Protein AF-0000000081272530 (afdb_homodimer)

Structure (mmCIF, N/CA/C/O backbone):
data_AF-0000000081272530-model_v1
#
loop_
_entity.id
_entity.type
_entity.pdbx_description
1 polymer 'Ogr/Delta-like zinc finger family protein'
#
loop_
_atom_site.group_PDB
_atom_site.id
_atom_site.type_symbol
_atom_site.label_atom_id
_atom_site.label_alt_id
_atom_site.label_comp_id
_atom_site.label_asym_id
_atom_site.label_entity_id
_atom_site.label_seq_id
_atom_site.pdbx_PDB_ins_code
_atom_site.Cartn_x
_atom_site.Cartn_y
_atom_site.Cartn_z
_atom_site.occupancy
_atom_site.B_iso_or_equiv
_atom_site.auth_seq_id
_atom_site.auth_comp_id
_atom_site.auth_asym_id
_atom_site.auth_atom_id
_atom_site.pdbx_PDB_model_num
ATOM 1 N N . MET A 1 1 ? -11.227 -1.385 0.92 1 77.25 1 MET A N 1
ATOM 2 C CA . MET A 1 1 ? -10.211 -1.448 -0.124 1 77.25 1 MET A CA 1
ATOM 3 C C . MET A 1 1 ? -9.953 -2.891 -0.542 1 77.25 1 MET A C 1
ATOM 5 O O . MET A 1 1 ? -9.938 -3.793 0.299 1 77.25 1 MET A O 1
ATOM 9 N N . ARG A 1 2 ? -9.922 -3.09 -1.96 1 85.25 2 ARG A N 1
ATOM 10 C CA . ARG A 1 2 ? -9.656 -4.43 -2.471 1 85.25 2 ARG A CA 1
ATOM 11 C C . ARG A 1 2 ? -8.305 -4.5 -3.158 1 85.25 2 ARG A C 1
ATOM 13 O O . ARG A 1 2 ? -7.945 -3.607 -3.932 1 85.25 2 ARG A O 1
ATOM 20 N N . ILE A 1 3 ? -7.551 -5.508 -2.748 1 94.94 3 ILE A N 1
ATOM 21 C CA . ILE A 1 3 ? -6.297 -5.828 -3.422 1 94.94 3 ILE A CA 1
ATOM 22 C C . ILE A 1 3 ? -6.465 -7.102 -4.246 1 94.94 3 ILE A C 1
ATOM 24 O O . ILE A 1 3 ? -7.105 -8.055 -3.801 1 94.94 3 ILE A O 1
ATOM 28 N N . ASN A 1 4 ? -5.91 -7.07 -5.41 1 97.69 4 ASN A N 1
ATOM 29 C CA . ASN A 1 4 ? -6.012 -8.242 -6.273 1 97.69 4 ASN A CA 1
ATOM 30 C C . ASN A 1 4 ? -4.695 -9.016 -6.32 1 97.69 4 ASN A C 1
ATOM 32 O O . ASN A 1 4 ? -3.617 -8.422 -6.219 1 97.69 4 ASN A O 1
ATOM 36 N N . CYS A 1 5 ? -4.836 -10.305 -6.461 1 98.69 5 CYS A N 1
ATOM 37 C CA . CYS A 1 5 ? -3.668 -11.133 -6.738 1 98.69 5 CYS A CA 1
ATOM 38 C C . CYS A 1 5 ? -2.992 -10.719 -8.039 1 98.69 5 CYS A C 1
ATOM 40 O O . CYS A 1 5 ? -3.643 -10.633 -9.078 1 98.69 5 CYS A O 1
ATOM 42 N N . PRO A 1 6 ? -1.696 -10.562 -8.008 1 98.56 6 PRO A N 1
ATOM 43 C CA . PRO A 1 6 ? -1.036 -10.109 -9.234 1 98.56 6 PRO A CA 1
ATOM 44 C C . PRO A 1 6 ? -0.966 -11.203 -10.297 1 98.56 6 PRO A C 1
ATOM 46 O O . PRO A 1 6 ? -0.761 -10.906 -11.477 1 98.56 6 PRO A O 1
ATOM 49 N N . HIS A 1 7 ? -1.153 -12.344 -9.883 1 98.81 7 HIS A N 1
ATOM 50 C CA . HIS A 1 7 ? -0.953 -13.445 -10.82 1 98.81 7 HIS A CA 1
ATOM 51 C C . HIS A 1 7 ? -2.246 -13.789 -11.555 1 98.81 7 HIS A C 1
ATOM 53 O O . HIS A 1 7 ? -2.232 -14.031 -12.758 1 98.81 7 HIS A O 1
ATOM 59 N N . CYS A 1 8 ? -3.383 -13.805 -10.859 1 98.69 8 CYS A N 1
ATOM 60 C CA . CYS A 1 8 ? -4.586 -14.32 -11.5 1 98.69 8 CYS A CA 1
ATOM 61 C C . CYS A 1 8 ? -5.691 -13.273 -11.508 1 98.69 8 CYS A C 1
ATOM 63 O O . CYS A 1 8 ? -6.734 -13.469 -12.133 1 98.69 8 CYS A O 1
ATOM 65 N N . GLY A 1 9 ? -5.543 -12.242 -10.758 1 97.81 9 GLY A N 1
ATOM 66 C CA . GLY A 1 9 ? -6.48 -11.133 -10.797 1 97.81 9 GLY A CA 1
ATOM 67 C C . GLY A 1 9 ? -7.613 -11.273 -9.797 1 97.81 9 GLY A C 1
ATOM 68 O O . GLY A 1 9 ? -8.383 -10.328 -9.586 1 97.81 9 GLY A O 1
ATOM 69 N N . SER A 1 10 ? -7.793 -12.367 -9.117 1 98.31 10 SER A N 1
ATOM 70 C CA . SER A 1 10 ? -8.836 -12.539 -8.109 1 98.31 10 SER A CA 1
ATOM 71 C C . SER A 1 10 ? -8.562 -11.688 -6.879 1 98.31 10 SER A C 1
ATOM 73 O O . SER A 1 10 ? -7.449 -11.195 -6.691 1 98.31 10 SER A O 1
ATOM 75 N N . VAL A 1 11 ? -9.531 -11.547 -6.066 1 97.56 11 VAL A N 1
ATOM 76 C CA . VAL A 1 11 ? -9.398 -10.758 -4.848 1 97.56 11 VAL A CA 1
ATOM 77 C C . VAL A 1 11 ? -8.383 -11.406 -3.914 1 97.56 11 VAL A C 1
ATOM 79 O O . VAL A 1 11 ? -8.383 -12.633 -3.746 1 97.56 11 VAL A O 1
ATOM 82 N N . ALA A 1 12 ? -7.484 -10.586 -3.436 1 98.38 12 ALA A N 1
ATOM 83 C CA . ALA A 1 12 ? -6.59 -11.016 -2.365 1 98.38 12 ALA A CA 1
ATOM 84 C C . ALA A 1 12 ? -6.996 -10.398 -1.029 1 98.38 12 ALA A C 1
ATOM 86 O O . ALA A 1 12 ? -7.07 -9.18 -0.898 1 98.38 12 ALA A O 1
ATOM 87 N N . SER A 1 13 ? -7.191 -11.258 -0.089 1 97.31 13 SER A N 1
ATOM 88 C CA . SER A 1 13 ? -7.57 -10.781 1.235 1 97.31 13 SER A CA 1
ATOM 89 C C . SER A 1 13 ? -6.352 -10.32 2.029 1 97.31 13 SER A C 1
ATOM 91 O O . SER A 1 13 ? -5.32 -10.992 2.031 1 97.31 13 SER A O 1
ATOM 93 N N . ILE A 1 14 ? -6.531 -9.211 2.654 1 97.06 14 ILE A N 1
ATOM 94 C CA . ILE A 1 14 ? -5.5 -8.781 3.596 1 97.06 14 ILE A CA 1
ATOM 95 C C . ILE A 1 14 ? -5.684 -9.5 4.93 1 97.06 14 ILE A C 1
ATOM 97 O O . ILE A 1 14 ? -6.641 -9.242 5.66 1 97.06 14 ILE A O 1
ATOM 101 N N . ARG A 1 15 ? -4.773 -10.305 5.301 1 96.5 15 ARG A N 1
ATOM 102 C CA . ARG A 1 15 ? -4.898 -11.117 6.504 1 96.5 15 ARG A CA 1
ATOM 103 C C . ARG A 1 15 ? -4.32 -10.406 7.719 1 96.5 15 ARG A C 1
ATOM 105 O O . ARG A 1 15 ? -4.859 -10.508 8.82 1 96.5 15 ARG A O 1
ATOM 112 N N . THR A 1 16 ? -3.217 -9.844 7.562 1 95.62 16 THR A N 1
ATOM 113 C CA . THR A 1 16 ? -2.543 -9.07 8.602 1 95.62 16 THR A CA 1
ATOM 114 C C . THR A 1 16 ? -1.893 -7.824 8.016 1 95.62 16 THR A C 1
ATOM 116 O O . THR A 1 16 ? -1.477 -7.82 6.855 1 95.62 16 THR A O 1
ATOM 119 N N . SER A 1 17 ? -1.968 -6.77 8.656 1 94.81 17 SER A N 1
ATOM 120 C CA . SER A 1 17 ? -1.28 -5.527 8.32 1 94.81 17 SER A CA 1
ATOM 121 C C . SER A 1 17 ? -0.621 -4.91 9.547 1 94.81 17 SER A C 1
ATOM 123 O O . SER A 1 17 ? -1.127 -5.039 10.664 1 94.81 17 SER A O 1
ATOM 125 N N . ARG A 1 18 ? 0.527 -4.34 9.359 1 95 18 ARG A N 1
ATOM 126 C CA . ARG A 1 18 ? 1.192 -3.68 10.477 1 95 18 ARG A CA 1
ATOM 127 C C . ARG A 1 18 ? 1.996 -2.475 10.008 1 95 18 ARG A C 1
ATOM 129 O O . ARG A 1 18 ? 2.584 -2.504 8.922 1 95 18 ARG A O 1
ATOM 136 N N . PRO A 1 19 ? 2.027 -1.489 10.844 1 95.62 19 PRO A N 1
ATOM 137 C CA . PRO A 1 19 ? 2.855 -0.327 10.508 1 95.62 19 PRO A CA 1
ATOM 138 C C . PRO A 1 19 ? 4.348 -0.592 10.695 1 95.62 19 PRO A C 1
ATOM 140 O O . PRO A 1 19 ? 4.75 -1.209 11.688 1 95.62 19 PRO A O 1
ATOM 143 N N . ILE A 1 20 ? 5.164 -0.266 9.75 1 96.62 20 ILE A N 1
ATOM 144 C CA . ILE A 1 20 ? 6.617 -0.29 9.859 1 96.62 20 ILE A CA 1
ATOM 145 C C . ILE A 1 20 ? 7.125 1.075 10.32 1 96.62 20 ILE A C 1
ATOM 147 O O . ILE A 1 20 ? 8.062 1.16 11.109 1 96.62 20 ILE A O 1
ATOM 151 N N . SER A 1 21 ? 6.559 2.174 9.867 1 96.81 21 SER A N 1
ATOM 152 C CA . SER A 1 21 ? 6.777 3.568 10.234 1 96.81 21 SER A CA 1
ATOM 153 C C . SER A 1 21 ? 5.496 4.383 10.094 1 96.81 21 SER A C 1
ATOM 155 O O . SER A 1 21 ? 4.426 3.83 9.844 1 96.81 21 SER A O 1
ATOM 157 N N . ARG A 1 22 ? 5.562 5.633 10.211 1 96.06 22 ARG A N 1
ATOM 158 C CA . ARG A 1 22 ? 4.391 6.496 10.078 1 96.06 22 ARG A CA 1
ATOM 159 C C . ARG A 1 22 ? 3.922 6.57 8.633 1 96.06 22 ARG A C 1
ATOM 161 O O . ARG A 1 22 ? 2.754 6.867 8.367 1 96.06 22 ARG A O 1
ATOM 168 N N . ILE A 1 23 ? 4.879 6.238 7.715 1 97.44 23 ILE A N 1
ATOM 169 C CA . ILE A 1 23 ? 4.492 6.461 6.328 1 97.44 23 ILE A CA 1
ATOM 170 C C . ILE A 1 23 ? 4.523 5.137 5.562 1 97.44 23 ILE A C 1
ATOM 172 O O . ILE A 1 23 ? 4.27 5.105 4.355 1 97.44 23 ILE A O 1
ATOM 176 N N . THR A 1 24 ? 4.945 4.055 6.258 1 97.69 24 THR A N 1
ATOM 177 C CA . THR A 1 24 ? 5.051 2.758 5.594 1 97.69 24 THR A CA 1
ATOM 178 C C . THR A 1 24 ? 4.301 1.687 6.383 1 97.69 24 THR A C 1
ATOM 180 O O . THR A 1 24 ? 4.383 1.639 7.613 1 97.69 24 THR A O 1
ATOM 183 N N . ARG A 1 25 ? 3.527 0.855 5.684 1 97.38 25 ARG A N 1
ATOM 184 C CA . ARG A 1 25 ? 2.777 -0.259 6.254 1 97.38 25 ARG A CA 1
ATOM 185 C C . ARG A 1 25 ? 2.955 -1.523 5.422 1 97.38 25 ARG A C 1
ATOM 187 O O . ARG A 1 25 ? 3.004 -1.46 4.191 1 97.38 25 ARG A O 1
ATOM 194 N N . GLU A 1 26 ? 3.045 -2.629 6.09 1 97.62 26 GLU A N 1
ATOM 195 C CA . GLU A 1 26 ? 3.137 -3.893 5.363 1 97.62 26 GLU A CA 1
ATOM 196 C C . GLU A 1 26 ? 1.816 -4.656 5.414 1 97.62 26 GLU A C 1
ATOM 198 O O . GLU A 1 26 ? 1.141 -4.672 6.445 1 97.62 26 GLU A O 1
ATOM 203 N N . LEU A 1 27 ? 1.506 -5.277 4.371 1 97.44 27 LEU A N 1
ATOM 204 C CA . LEU A 1 27 ? 0.294 -6.07 4.203 1 97.44 27 LEU A CA 1
ATOM 205 C C . LEU A 1 27 ? 0.635 -7.523 3.883 1 97.44 27 LEU A C 1
ATOM 207 O O . LEU A 1 27 ? 1.499 -7.793 3.047 1 97.44 27 LEU A O 1
ATOM 211 N N . TYR A 1 28 ? 0.005 -8.438 4.574 1 97.81 28 TYR A N 1
ATOM 212 C CA . TYR A 1 28 ? 0.077 -9.852 4.242 1 97.81 28 TYR A CA 1
ATOM 213 C C . TYR A 1 28 ? -1.202 -10.32 3.557 1 97.81 28 TYR A C 1
ATOM 215 O O . TYR A 1 28 ? -2.271 -10.336 4.172 1 97.81 28 TYR A O 1
ATOM 223 N N . CYS A 1 29 ? -1.007 -10.75 2.32 1 98.44 29 CYS A N 1
ATOM 224 C CA . CYS A 1 29 ? -2.182 -10.969 1.483 1 98.44 29 CYS A CA 1
ATOM 225 C C . CYS A 1 29 ? -2.264 -12.414 1.019 1 98.44 29 CYS A C 1
ATOM 227 O O . CYS A 1 29 ? -1.235 -13.062 0.802 1 98.44 29 CYS A O 1
ATOM 229 N N . GLN A 1 30 ? -3.527 -12.789 0.845 1 98.75 30 GLN A N 1
ATOM 230 C CA . GLN A 1 30 ? -3.814 -14.141 0.364 1 98.75 30 GLN A CA 1
ATOM 231 C C . GLN A 1 30 ? -4.824 -14.109 -0.78 1 98.75 30 GLN A C 1
ATOM 233 O O . GLN A 1 30 ? -5.922 -13.57 -0.634 1 98.75 30 GLN A O 1
ATOM 238 N N . CYS A 1 31 ? -4.371 -14.703 -1.858 1 98.69 31 CYS A N 1
ATOM 239 C CA . CYS A 1 31 ? -5.262 -14.836 -3.006 1 98.69 31 CYS A CA 1
ATOM 240 C C . CYS A 1 31 ? -6.469 -15.711 -2.662 1 98.69 31 CYS A C 1
ATOM 242 O O . CYS A 1 31 ? -6.32 -16.75 -2.025 1 98.69 31 CYS A O 1
ATOM 244 N N . SER A 1 32 ? -7.664 -15.352 -3.18 1 98.69 32 SER A N 1
ATOM 245 C CA . SER A 1 32 ? -8.891 -16.062 -2.879 1 98.69 32 SER A CA 1
ATOM 246 C C . SER A 1 32 ? -9.133 -17.203 -3.879 1 98.69 32 SER A C 1
ATOM 248 O O . SER A 1 32 ? -10.008 -18.047 -3.672 1 98.69 32 SER A O 1
ATOM 250 N N . ASN A 1 33 ? -8.445 -17.188 -5.039 1 98.75 33 ASN A N 1
ATOM 251 C CA . ASN A 1 33 ? -8.547 -18.25 -6.031 1 98.75 33 ASN A CA 1
ATOM 252 C C . ASN A 1 33 ? -7.766 -19.5 -5.594 1 98.75 33 ASN A C 1
ATOM 254 O O . ASN A 1 33 ? -6.535 -19.5 -5.598 1 98.75 33 ASN A O 1
ATOM 258 N N . VAL A 1 34 ? -8.5 -20.609 -5.348 1 98.69 34 VAL A N 1
ATOM 259 C CA . VAL A 1 34 ? -7.898 -21.797 -4.766 1 98.69 34 VAL A CA 1
ATOM 260 C C . VAL A 1 34 ? -6.949 -22.438 -5.773 1 98.69 34 VAL A C 1
ATOM 262 O O . VAL A 1 34 ? -6.008 -23.141 -5.391 1 98.69 34 VAL A O 1
ATOM 265 N N . LEU A 1 35 ? -7.125 -22.172 -7.059 1 98.69 35 LEU A N 1
ATOM 266 C CA . LEU A 1 35 ? -6.262 -22.734 -8.094 1 98.69 35 LEU A CA 1
ATOM 267 C C . LEU A 1 35 ? -4.949 -21.953 -8.188 1 98.69 35 LEU A C 1
ATOM 269 O O . LEU A 1 35 ? -3.969 -22.453 -8.75 1 98.69 35 LEU A O 1
ATOM 273 N N . CYS A 1 36 ? -4.918 -20.75 -7.77 1 98.75 36 CYS A N 1
ATOM 274 C CA . CYS A 1 36 ? -3.738 -19.891 -7.727 1 98.75 36 CYS A CA 1
ATOM 275 C C . CYS A 1 36 ? -3.051 -19.969 -6.367 1 98.75 36 CYS A C 1
ATOM 277 O O . CYS A 1 36 ? -1.896 -20.391 -6.277 1 98.75 36 CYS A O 1
ATOM 279 N N . GLY A 1 37 ? -3.666 -19.578 -5.312 1 98.81 37 GLY A N 1
ATOM 280 C CA . GLY A 1 37 ? -3.213 -19.766 -3.941 1 98.81 37 GLY A CA 1
ATOM 281 C C . GLY A 1 37 ? -2.08 -18.828 -3.561 1 98.81 37 GLY A C 1
ATOM 282 O O . GLY A 1 37 ? -1.484 -18.969 -2.492 1 98.81 37 GLY A O 1
ATOM 283 N N . HIS A 1 38 ? -1.728 -17.906 -4.379 1 98.75 38 HIS A N 1
ATOM 284 C CA . HIS A 1 38 ? -0.606 -17.016 -4.125 1 98.75 38 HIS A CA 1
ATOM 285 C C . HIS A 1 38 ? -0.784 -16.266 -2.811 1 98.75 38 HIS A C 1
ATOM 287 O O . HIS A 1 38 ? -1.885 -15.805 -2.498 1 98.75 38 HIS A O 1
ATOM 293 N N . THR A 1 39 ? 0.245 -16.203 -1.94 1 98.75 39 THR A N 1
ATOM 294 C CA . THR A 1 39 ? 0.316 -15.305 -0.791 1 98.75 39 THR A CA 1
ATOM 295 C C . THR A 1 39 ? 1.527 -14.383 -0.898 1 98.75 39 THR A C 1
ATOM 297 O O . THR A 1 39 ? 2.576 -14.781 -1.408 1 98.75 39 THR A O 1
ATOM 300 N N . PHE A 1 40 ? 1.359 -13.219 -0.473 1 98.44 40 PHE A N 1
ATOM 301 C CA . PHE A 1 40 ? 2.42 -12.258 -0.753 1 98.44 40 PHE A CA 1
ATOM 302 C C . PHE A 1 40 ? 2.381 -11.102 0.241 1 98.44 40 PHE A C 1
ATOM 304 O O . PHE A 1 40 ? 1.411 -10.953 0.986 1 98.44 40 PHE A O 1
ATOM 311 N N . VAL A 1 41 ? 3.43 -10.352 0.278 1 98.19 41 VAL A N 1
ATOM 312 C CA . VAL A 1 41 ? 3.553 -9.141 1.077 1 98.19 41 VAL A CA 1
ATOM 313 C C . VAL A 1 41 ? 3.496 -7.914 0.168 1 98.19 41 VAL A C 1
ATOM 315 O O . VAL A 1 41 ? 4.164 -7.867 -0.867 1 98.19 41 VAL A O 1
ATOM 318 N N . GLY A 1 42 ? 2.637 -7.047 0.488 1 97.81 42 GLY A N 1
ATOM 319 C CA . GLY A 1 42 ? 2.639 -5.719 -0.107 1 97.81 42 GLY A CA 1
ATOM 320 C C . GLY A 1 42 ? 3.09 -4.637 0.853 1 97.81 42 GLY A C 1
ATOM 321 O O . GLY A 1 42 ? 2.975 -4.793 2.07 1 97.81 42 GLY A O 1
ATOM 322 N N . LEU A 1 43 ? 3.627 -3.566 0.351 1 97.5 43 LEU A N 1
ATOM 323 C CA . LEU A 1 43 ? 3.953 -2.371 1.122 1 97.5 43 LEU A CA 1
ATOM 324 C C . LEU A 1 43 ? 3.057 -1.204 0.718 1 97.5 43 LEU A C 1
ATOM 326 O O . LEU A 1 43 ? 2.814 -0.984 -0.47 1 97.5 43 LEU A O 1
ATOM 330 N N . VAL A 1 44 ? 2.545 -0.566 1.733 1 97.94 44 VAL A N 1
ATOM 331 C CA . VAL A 1 44 ? 1.884 0.719 1.53 1 97.94 44 VAL A CA 1
ATOM 332 C C . VAL A 1 44 ? 2.828 1.853 1.923 1 97.94 44 VAL A C 1
ATOM 334 O O . VAL A 1 44 ? 3.4 1.843 3.016 1 97.94 44 VAL A O 1
ATOM 337 N N . GLU A 1 45 ? 3.01 2.805 1.09 1 97.62 45 GLU A N 1
ATOM 338 C CA . GLU A 1 45 ? 3.842 3.971 1.37 1 97.62 45 GLU A CA 1
ATOM 339 C C . GLU A 1 45 ? 3.111 5.266 1.026 1 97.62 45 GLU A C 1
ATOM 341 O O . GLU A 1 45 ? 2.592 5.414 -0.081 1 97.62 45 GLU A O 1
ATOM 346 N N . VAL A 1 46 ? 3.068 6.105 2.057 1 98 46 VAL A N 1
ATOM 347 C CA . VAL A 1 46 ? 2.576 7.441 1.734 1 98 46 VAL A CA 1
ATOM 348 C C . VAL A 1 46 ? 3.57 8.148 0.819 1 98 46 VAL A C 1
ATOM 350 O O . VAL A 1 46 ? 4.734 8.344 1.186 1 98 46 VAL A O 1
ATOM 353 N N . VAL A 1 47 ? 3.121 8.609 -0.304 1 96.69 47 VAL A N 1
ATOM 354 C CA . VAL A 1 47 ? 4.117 9.078 -1.263 1 96.69 47 VAL A CA 1
ATOM 355 C C . VAL A 1 47 ? 3.908 10.562 -1.541 1 96.69 47 VAL A C 1
ATOM 357 O O . VAL A 1 47 ? 4.84 11.266 -1.944 1 96.69 47 VAL A O 1
ATOM 360 N N . ARG A 1 48 ? 2.729 11.086 -1.398 1 95.69 48 ARG A N 1
ATOM 361 C CA . ARG A 1 48 ? 2.561 12.523 -1.624 1 95.69 48 ARG A CA 1
ATOM 362 C C . ARG A 1 48 ? 1.341 13.055 -0.878 1 95.69 48 ARG A C 1
ATOM 364 O O . ARG A 1 48 ? 0.392 12.312 -0.617 1 95.69 48 ARG A O 1
ATOM 371 N N . THR A 1 49 ? 1.397 14.32 -0.655 1 97.56 49 THR A N 1
ATOM 372 C CA . THR A 1 49 ? 0.308 15.023 0.008 1 97.56 49 THR A CA 1
ATOM 373 C C . THR A 1 49 ? -0.592 15.711 -1.016 1 97.56 49 THR A C 1
ATOM 375 O O . THR A 1 49 ? -0.104 16.344 -1.959 1 97.56 49 THR A O 1
ATOM 378 N N . LEU A 1 50 ? -1.804 15.477 -0.884 1 97.69 50 LEU A N 1
ATOM 379 C CA . LEU A 1 50 ? -2.754 16.234 -1.696 1 97.69 50 LEU A CA 1
ATOM 380 C C . LEU A 1 50 ? -3.154 17.531 -1.004 1 97.69 50 LEU A C 1
ATOM 382 O O . LEU A 1 50 ? -3.131 18.594 -1.618 1 97.69 50 LEU A O 1
ATOM 386 N N . SER A 1 51 ? -3.602 17.469 0.242 1 98.44 51 SER A N 1
ATOM 387 C CA . SER A 1 51 ? -3.875 18.594 1.129 1 98.44 51 SER A CA 1
ATOM 388 C C . SER A 1 51 ? -3.102 18.469 2.438 1 98.44 51 SER A C 1
ATOM 390 O O . SER A 1 51 ? -3.176 17.438 3.111 1 98.44 51 SER A O 1
ATOM 392 N N . PRO A 1 52 ? -2.389 19.5 2.797 1 98.12 52 PRO A N 1
ATOM 393 C CA . PRO A 1 52 ? -1.53 19.375 3.979 1 98.12 52 PRO A CA 1
ATOM 394 C C . PRO A 1 52 ? -2.326 19.266 5.277 1 98.12 52 PRO A C 1
ATOM 396 O O . PRO A 1 52 ? -3.449 19.766 5.359 1 98.12 52 PRO A O 1
ATOM 399 N N . SER A 1 53 ? -1.692 18.547 6.184 1 98.69 53 SER A N 1
ATOM 400 C CA . SER A 1 53 ? -2.248 18.469 7.531 1 98.69 53 SER A CA 1
ATOM 401 C C . SER A 1 53 ? -2.301 19.844 8.195 1 98.69 53 SER A C 1
ATOM 403 O O . SER A 1 53 ? -1.365 20.641 8.062 1 98.69 53 SER A O 1
ATOM 405 N N . SER A 1 54 ? -3.373 20.031 9.023 1 98.75 54 SER A N 1
ATOM 406 C CA . SER A 1 54 ? -3.461 21.25 9.828 1 98.75 54 SER A CA 1
ATOM 407 C C . SER A 1 54 ? -2.715 21.078 11.156 1 98.75 54 SER A C 1
ATOM 409 O O . SER A 1 54 ? -2.559 22.047 11.906 1 98.75 54 SER 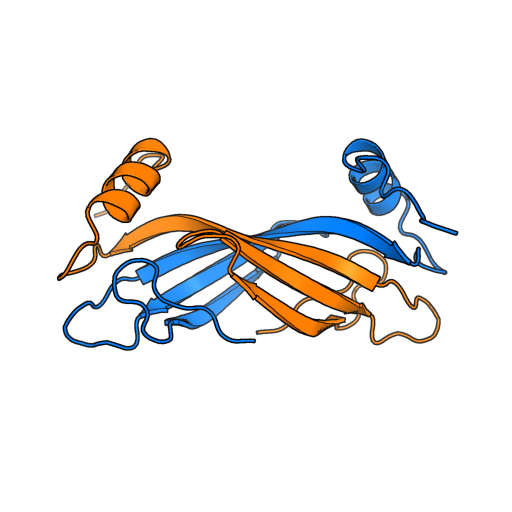A O 1
ATOM 411 N N . THR A 1 55 ? -2.238 19.922 11.492 1 98.06 55 THR A N 1
ATOM 412 C CA . THR A 1 55 ? -1.415 19.609 12.656 1 98.06 55 THR A CA 1
ATOM 413 C C . THR A 1 55 ? -0.231 18.734 12.258 1 98.06 55 THR A C 1
ATOM 415 O O . THR A 1 55 ? -0.107 17.594 12.727 1 98.06 55 THR A O 1
ATOM 418 N N . PRO A 1 56 ? 0.669 19.266 11.555 1 98.25 56 PRO A N 1
ATOM 419 C CA . PRO A 1 56 ? 1.72 18.438 10.953 1 98.25 56 PRO A CA 1
ATOM 420 C C . PRO A 1 56 ? 2.695 17.875 11.984 1 98.25 56 PRO A C 1
ATOM 422 O O . PRO A 1 56 ? 3.07 18.578 12.93 1 98.25 56 PRO A O 1
ATOM 425 N N . ASP A 1 57 ? 2.965 16.562 11.82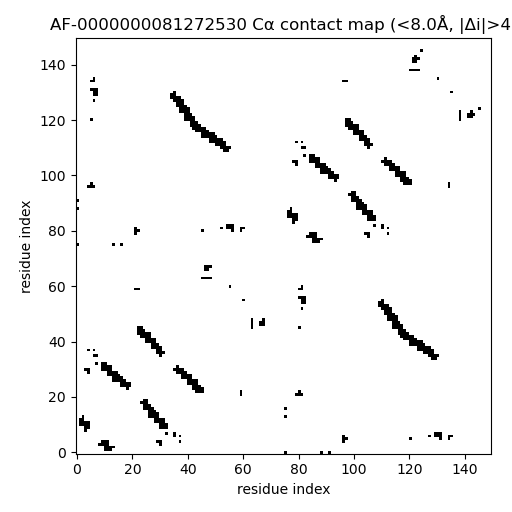 1 98.38 57 ASP A N 1
ATOM 426 C CA . ASP A 1 57 ? 4.133 15.969 12.461 1 98.38 57 ASP A CA 1
ATOM 427 C C . ASP A 1 57 ? 5.418 16.375 11.742 1 98.38 57 ASP A C 1
ATOM 429 O O . ASP A 1 57 ? 5.566 16.125 10.547 1 98.38 57 ASP A O 1
ATOM 433 N N . PRO A 1 58 ? 6.336 17 12.469 1 97.25 58 PRO A N 1
ATOM 434 C CA . PRO A 1 58 ? 7.516 17.562 11.797 1 97.25 58 PRO A CA 1
ATOM 435 C C . PRO A 1 58 ? 8.32 16.484 11.055 1 97.25 58 PRO A C 1
ATOM 437 O O . PRO A 1 58 ? 8.852 16.75 9.969 1 97.25 58 PRO A O 1
ATOM 440 N N . GLU A 1 59 ? 8.43 15.352 11.594 1 96.75 59 GLU A N 1
ATOM 441 C CA . GLU A 1 59 ? 9.195 14.289 10.945 1 96.75 59 GLU A CA 1
ATOM 442 C C . GLU A 1 59 ? 8.508 13.836 9.656 1 96.75 59 GLU A C 1
ATOM 444 O O . GLU A 1 59 ? 9.164 13.672 8.625 1 96.75 59 GLU A O 1
ATOM 449 N N . VAL A 1 60 ? 7.215 13.633 9.758 1 97.62 60 VAL A N 1
ATOM 450 C CA . VAL A 1 60 ? 6.438 13.219 8.594 1 97.62 60 VAL A CA 1
ATOM 451 C C . VAL A 1 60 ? 6.512 14.289 7.512 1 97.62 60 VAL A C 1
ATOM 453 O O . VAL A 1 60 ? 6.719 13.977 6.336 1 97.62 60 VAL A O 1
ATOM 456 N N . ALA A 1 61 ? 6.355 15.484 7.934 1 96.38 61 ALA A N 1
ATOM 457 C CA . ALA A 1 61 ? 6.426 16.594 6.992 1 96.38 61 ALA A CA 1
ATOM 458 C C . ALA A 1 61 ? 7.773 16.625 6.273 1 96.38 61 ALA A C 1
ATOM 460 O O . ALA A 1 61 ? 7.828 16.812 5.055 1 96.38 61 ALA A O 1
ATOM 461 N N . ARG A 1 62 ? 8.836 16.484 7.023 1 94.94 62 ARG A N 1
ATOM 462 C CA . ARG A 1 62 ? 10.172 16.453 6.441 1 94.94 62 ARG A CA 1
ATOM 463 C C . ARG A 1 62 ? 10.32 15.305 5.449 1 94.94 62 ARG A C 1
ATOM 465 O O . ARG A 1 62 ? 10.859 15.492 4.352 1 94.94 62 ARG A O 1
ATOM 472 N N . GLN A 1 63 ? 9.859 14.141 5.777 1 95.31 63 GLN A N 1
ATOM 473 C CA . GLN A 1 63 ? 9.977 12.961 4.926 1 95.31 63 GLN A CA 1
ATOM 474 C C . GLN A 1 63 ? 9.195 13.141 3.625 1 95.31 63 GLN A C 1
ATOM 476 O O . GLN A 1 63 ? 9.688 12.781 2.551 1 95.31 63 GLN A O 1
ATOM 481 N N . LEU A 1 64 ? 7.992 13.703 3.721 1 95.06 64 LEU A N 1
ATOM 482 C CA . LEU A 1 64 ? 7.145 13.844 2.541 1 95.06 64 LEU A CA 1
ATOM 483 C C . LEU A 1 64 ? 7.605 15.016 1.678 1 95.06 64 LEU A C 1
ATOM 485 O O . LEU A 1 64 ? 7.406 15.008 0.461 1 95.06 64 LEU A O 1
ATOM 489 N N . ALA A 1 65 ? 8.148 16.047 2.24 1 90.69 65 ALA A N 1
ATOM 490 C CA . ALA A 1 65 ? 8.711 17.156 1.477 1 90.69 65 ALA A CA 1
ATOM 491 C C . ALA A 1 65 ? 9.859 16.703 0.586 1 90.69 65 ALA A C 1
ATOM 493 O O . ALA A 1 65 ? 10.047 17.219 -0.513 1 90.69 65 ALA A O 1
ATOM 494 N N . GLY A 1 66 ? 10.578 15.758 1.001 1 82.94 66 GLY A N 1
ATOM 495 C CA . GLY A 1 66 ? 11.695 15.234 0.224 1 82.94 66 GLY A CA 1
ATOM 496 C C . GLY A 1 66 ? 11.25 14.359 -0.934 1 82.94 66 GLY A C 1
ATOM 497 O O . GLY A 1 66 ? 12.031 14.094 -1.851 1 82.94 66 GLY A O 1
ATOM 498 N N . ARG A 1 67 ? 10.125 13.836 -0.877 1 77.06 67 ARG A N 1
ATOM 499 C CA . ARG A 1 67 ? 9.617 12.938 -1.906 1 77.06 67 ARG A CA 1
ATOM 500 C C . ARG A 1 67 ? 8.859 13.703 -2.982 1 77.06 67 ARG A C 1
ATOM 502 O O . ARG A 1 67 ? 8.633 13.188 -4.078 1 77.06 67 ARG A O 1
ATOM 509 N N . SER A 1 68 ? 8.156 14.773 -2.607 1 60.31 68 SER A N 1
ATOM 510 C CA . SER A 1 68 ? 7.176 15.492 -3.41 1 60.31 68 SER A CA 1
ATOM 511 C C . SER A 1 68 ? 7.777 15.961 -4.73 1 60.31 68 SER A C 1
ATOM 513 O O . SER A 1 68 ? 8.812 16.625 -4.742 1 60.31 68 SER A O 1
ATOM 515 N N . GLU A 1 69 ? 7.543 15.039 -5.754 1 56.28 69 GLU A N 1
ATOM 516 C CA . GLU A 1 69 ? 7.566 15.75 -7.027 1 56.28 69 GLU A CA 1
AT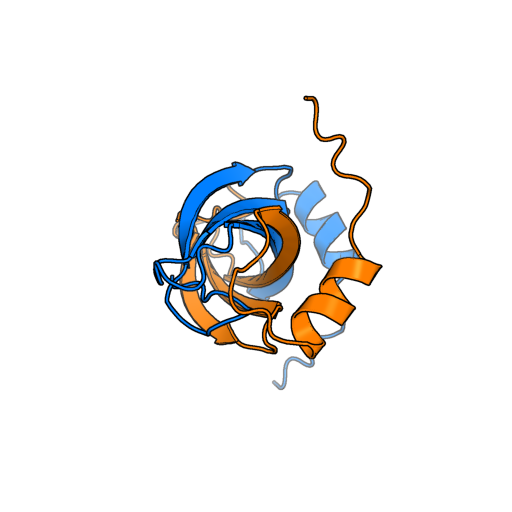OM 517 C C . GLU A 1 69 ? 6.508 16.844 -7.07 1 56.28 69 GLU A C 1
ATOM 519 O O . GLU A 1 69 ? 5.469 16.734 -6.414 1 56.28 69 GLU A O 1
ATOM 524 N N . PRO A 1 70 ? 6.691 18.016 -7.652 1 46.09 70 PRO A N 1
ATOM 525 C CA . PRO A 1 70 ? 5.73 19.125 -7.711 1 46.09 70 PRO A CA 1
ATOM 526 C C . PRO A 1 70 ? 4.348 18.672 -8.18 1 46.09 70 PRO A C 1
ATOM 528 O O . PRO A 1 70 ? 4.211 18.094 -9.258 1 46.09 70 PRO A O 1
ATOM 531 N N . VAL A 1 71 ? 3.621 18.125 -7.441 1 45.09 71 VAL A N 1
ATOM 532 C CA . VAL A 1 71 ? 2.262 18.094 -7.969 1 45.09 71 VAL A CA 1
ATOM 533 C C . VAL A 1 71 ? 1.863 19.484 -8.461 1 45.09 71 VAL A C 1
ATOM 535 O O . VAL A 1 71 ? 1.941 20.453 -7.711 1 45.09 71 VAL A O 1
ATOM 538 N N . ALA A 1 72 ? 2.07 19.672 -9.828 1 41.06 72 ALA A N 1
ATOM 539 C CA . ALA A 1 72 ? 1.551 20.906 -10.422 1 41.06 72 ALA A CA 1
ATOM 540 C C . ALA A 1 72 ? 0.14 21.203 -9.922 1 41.06 72 ALA A C 1
ATOM 542 O O . ALA A 1 72 ? -0.768 20.391 -10.086 1 41.06 72 ALA A O 1
ATOM 543 N N . HIS A 1 73 ? -0.147 21.812 -8.844 1 36.16 73 HIS A N 1
ATOM 544 C CA . HIS A 1 73 ? -1.4 22.469 -8.5 1 36.16 73 HIS A CA 1
ATOM 545 C C . HIS A 1 73 ? -2.061 23.078 -9.727 1 36.16 73 HIS A C 1
ATOM 547 O O . HIS A 1 73 ? -1.52 24 -10.336 1 36.16 73 HIS A O 1
ATOM 553 N N . ALA A 1 74 ? -2.391 22.266 -10.656 1 35.38 74 ALA A N 1
ATOM 554 C CA . ALA A 1 74 ? -3.125 23.125 -11.586 1 35.38 74 ALA A CA 1
ATOM 555 C C . ALA A 1 74 ? -4.156 23.969 -10.852 1 35.38 74 ALA A C 1
ATOM 557 O O . ALA A 1 74 ? -5.105 23.438 -10.273 1 35.38 74 ALA A O 1
ATOM 558 N N . VAL A 1 75 ? -3.801 25.094 -10.336 1 29.06 75 VAL A N 1
ATOM 559 C CA . VAL A 1 75 ? -4.668 26.234 -10.039 1 29.06 75 VAL A CA 1
ATOM 560 C C . VAL A 1 75 ? -5.613 26.484 -11.211 1 29.06 75 VAL A C 1
ATOM 562 O O . VAL A 1 75 ? -5.219 26.359 -12.375 1 29.06 75 VAL A O 1
ATOM 565 N N . MET B 1 1 ? -9 -3.459 5.926 1 76.88 1 MET B N 1
ATOM 566 C CA . MET B 1 1 ? -7.684 -2.879 6.164 1 76.88 1 MET B CA 1
ATOM 567 C C . MET B 1 1 ? -7.797 -1.411 6.566 1 76.88 1 MET B C 1
ATOM 569 O O . MET B 1 1 ? -8.641 -0.682 6.031 1 76.88 1 MET B O 1
ATOM 573 N N . ARG B 1 2 ? -7.02 -1.049 7.707 1 84.94 2 ARG B N 1
ATOM 574 C CA . ARG B 1 2 ? -7.04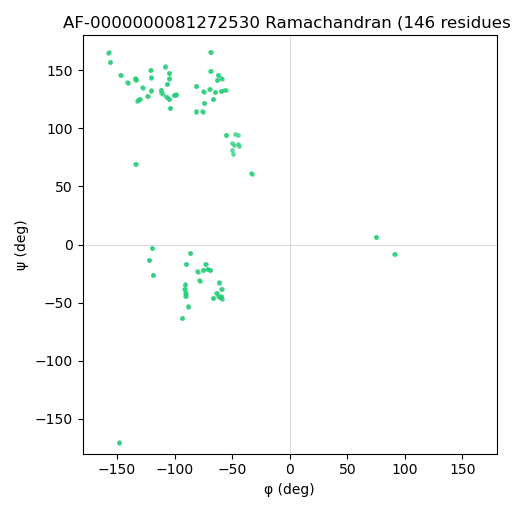7 0.339 8.156 1 84.94 2 ARG B CA 1
ATOM 575 C C . ARG B 1 2 ? -5.711 1.027 7.902 1 84.94 2 ARG B C 1
ATOM 577 O O . ARG B 1 2 ? -4.652 0.456 8.164 1 84.94 2 ARG B O 1
ATOM 584 N N . ILE B 1 3 ? -5.812 2.176 7.285 1 94.94 3 ILE B N 1
ATOM 585 C CA . ILE B 1 3 ? -4.66 3.053 7.113 1 94.94 3 ILE B CA 1
ATOM 586 C C . ILE B 1 3 ? -4.785 4.258 8.047 1 94.94 3 ILE B C 1
ATOM 588 O O . ILE B 1 3 ? -5.875 4.812 8.211 1 94.94 3 ILE B O 1
ATOM 592 N N . ASN B 1 4 ? -3.693 4.605 8.633 1 97.69 4 ASN B N 1
ATOM 593 C CA . ASN B 1 4 ? -3.707 5.754 9.539 1 97.69 4 ASN B CA 1
ATOM 594 C C . ASN B 1 4 ? -3.061 6.977 8.898 1 97.69 4 ASN B C 1
ATOM 596 O O . ASN B 1 4 ? -2.137 6.848 8.094 1 97.69 4 ASN B O 1
ATOM 600 N N . CYS B 1 5 ? -3.582 8.109 9.273 1 98.69 5 CYS B N 1
ATOM 601 C CA . CYS B 1 5 ? -2.936 9.367 8.906 1 98.69 5 CYS B CA 1
ATOM 602 C C . CYS B 1 5 ? -1.52 9.438 9.469 1 98.69 5 CYS B C 1
ATOM 604 O O . CYS B 1 5 ? -1.311 9.242 10.664 1 98.69 5 CYS B O 1
ATOM 606 N N . PRO B 1 6 ? -0.579 9.797 8.641 1 98.5 6 PRO B N 1
ATOM 607 C CA . PRO B 1 6 ? 0.796 9.82 9.141 1 98.5 6 PRO B CA 1
ATOM 608 C C . PRO B 1 6 ? 1.054 10.992 10.094 1 98.5 6 PRO B C 1
ATOM 610 O O . PRO B 1 6 ? 2.023 10.961 10.859 1 98.5 6 PRO B O 1
ATOM 613 N N . HIS B 1 7 ? 0.227 11.891 10.055 1 98.81 7 HIS B N 1
ATOM 614 C CA . HIS B 1 7 ? 0.491 13.102 10.82 1 98.81 7 HIS B CA 1
ATOM 615 C C . HIS B 1 7 ? -0.105 13.008 12.227 1 98.81 7 HIS B C 1
ATOM 617 O O . HIS B 1 7 ? 0.532 13.406 13.203 1 98.81 7 HIS B O 1
ATOM 623 N N . CYS B 1 8 ? -1.328 12.477 12.352 1 98.69 8 CYS B N 1
ATOM 624 C CA . CYS B 1 8 ? -1.985 12.555 13.648 1 98.69 8 CYS B CA 1
ATOM 625 C C . CYS B 1 8 ? -2.34 11.164 14.172 1 98.69 8 CYS B C 1
ATOM 627 O O . CYS B 1 8 ? -2.77 11.023 15.32 1 98.69 8 CYS B O 1
ATOM 629 N N . GLY B 1 9 ? -2.268 10.18 13.336 1 97.81 9 GLY B N 1
ATOM 630 C CA . GLY B 1 9 ? -2.463 8.805 13.773 1 97.81 9 GLY B CA 1
ATOM 631 C C . GLY B 1 9 ? -3.908 8.352 13.688 1 97.81 9 GLY B C 1
ATOM 632 O O . GLY B 1 9 ? -4.199 7.164 13.844 1 97.81 9 GLY B O 1
ATOM 633 N N . SER B 1 10 ? -4.871 9.188 13.414 1 98.31 10 SER B N 1
ATOM 634 C CA . SER B 1 10 ? -6.27 8.797 13.266 1 98.31 10 SER B CA 1
ATOM 635 C C . SER B 1 10 ? -6.48 7.957 12.016 1 98.31 10 SER B C 1
ATOM 637 O O . SER B 1 10 ? -5.621 7.918 11.133 1 98.31 10 SER B O 1
ATOM 639 N N . VAL B 1 11 ? -7.594 7.332 11.938 1 97.56 11 VAL B N 1
ATOM 640 C CA . VAL B 1 11 ? -7.918 6.496 10.789 1 97.56 11 VAL B CA 1
ATOM 641 C C . VAL B 1 11 ? -8.023 7.359 9.531 1 97.56 11 VAL B C 1
ATOM 643 O O . VAL B 1 11 ? -8.602 8.445 9.562 1 97.56 11 VAL B O 1
ATOM 646 N N . ALA B 1 12 ? -7.355 6.898 8.508 1 98.31 12 ALA B N 1
ATOM 647 C CA . ALA B 1 12 ? -7.539 7.492 7.184 1 98.31 12 ALA B CA 1
ATOM 648 C C . ALA B 1 12 ? -8.375 6.586 6.285 1 98.31 12 ALA B C 1
ATOM 650 O O . ALA B 1 12 ? -8.023 5.426 6.066 1 98.31 12 ALA B O 1
ATOM 651 N N . SER B 1 13 ? -9.414 7.16 5.77 1 97.31 13 SER B N 1
ATOM 652 C CA . SER B 1 13 ? -10.273 6.391 4.879 1 97.31 13 SER B CA 1
ATOM 653 C C . SER B 1 13 ? -9.711 6.348 3.463 1 97.31 13 SER B C 1
ATOM 655 O O . SER B 1 13 ? -9.25 7.363 2.941 1 97.31 13 SER B O 1
ATOM 657 N N . ILE B 1 14 ? -9.781 5.172 2.92 1 97.06 14 ILE B N 1
ATOM 658 C CA . ILE B 1 14 ? -9.453 5.055 1.503 1 97.06 14 ILE B CA 1
ATOM 659 C C . ILE B 1 14 ? -10.664 5.453 0.662 1 97.06 14 ILE B C 1
ATOM 661 O O . ILE B 1 14 ? -11.664 4.734 0.62 1 97.06 14 ILE B O 1
ATOM 665 N N . ARG B 1 15 ? -10.562 6.508 -0.055 1 96.44 15 ARG B N 1
ATOM 666 C CA . ARG B 1 15 ? -11.695 7.035 -0.811 1 96.44 15 ARG B CA 1
ATOM 667 C C . ARG B 1 15 ? -11.742 6.441 -2.215 1 96.44 15 ARG B C 1
ATOM 669 O O . ARG B 1 15 ? -12.82 6.176 -2.75 1 96.44 15 ARG B O 1
ATOM 676 N N . THR B 1 16 ? -10.664 6.363 -2.844 1 95.75 16 THR B N 1
ATOM 677 C CA . THR B 1 16 ? -10.523 5.785 -4.172 1 95.75 16 THR B CA 1
ATOM 678 C C . THR B 1 16 ? -9.219 5 -4.281 1 95.75 16 THR B C 1
ATOM 680 O O . THR B 1 16 ? -8.234 5.332 -3.621 1 95.75 16 THR B O 1
ATOM 683 N N . SER B 1 17 ? -9.227 3.926 -4.891 1 94.88 17 SER B N 1
ATOM 684 C CA . SER B 1 17 ? -8.047 3.133 -5.215 1 94.88 17 SER B CA 1
ATOM 685 C C . SER B 1 17 ? -8.078 2.658 -6.664 1 94.88 17 SER B C 1
ATOM 687 O O . SER B 1 17 ? -9.156 2.424 -7.219 1 94.88 17 SER B O 1
ATOM 689 N N . ARG B 1 18 ? -6.938 2.635 -7.277 1 95.25 18 ARG B N 1
ATOM 690 C CA . ARG B 1 18 ? -6.879 2.137 -8.648 1 95.25 18 ARG B CA 1
ATOM 691 C C . ARG B 1 18 ? -5.559 1.426 -8.922 1 95.25 18 ARG B C 1
ATOM 693 O O . ARG B 1 18 ? -4.512 1.834 -8.414 1 95.25 18 ARG B O 1
ATOM 700 N N . PRO B 1 19 ? -5.656 0.415 -9.75 1 95.75 19 PRO B N 1
ATOM 701 C CA . PRO B 1 19 ? -4.422 -0.268 -10.148 1 95.75 19 PRO B CA 1
ATOM 702 C C . PRO B 1 19 ? -3.594 0.536 -11.148 1 95.75 19 PRO B C 1
ATOM 704 O O . PRO B 1 19 ? -4.148 1.12 -12.078 1 95.75 19 PRO B O 1
ATOM 707 N N . ILE B 1 20 ? -2.33 0.694 -10.93 1 96.69 20 ILE B N 1
ATOM 708 C CA . ILE B 1 20 ? -1.389 1.275 -11.875 1 96.69 20 ILE B CA 1
ATOM 709 C C . ILE B 1 20 ? -0.773 0.171 -12.734 1 96.69 20 ILE B C 1
ATOM 711 O O . ILE B 1 20 ? -0.558 0.355 -13.938 1 96.69 20 ILE B O 1
ATOM 715 N N . SER B 1 21 ? -0.466 -0.987 -12.195 1 96.81 21 SER B N 1
ATOM 716 C CA . SER B 1 21 ? 0.015 -2.219 -12.82 1 96.81 21 SER B CA 1
ATOM 717 C C . SER B 1 21 ? -0.471 -3.447 -12.055 1 96.81 21 SER B C 1
ATOM 719 O O . SER B 1 21 ? -1.291 -3.332 -11.141 1 96.81 21 SER B O 1
ATOM 721 N N . ARG B 1 22 ? 0.008 -4.582 -12.352 1 96.12 22 ARG B N 1
ATOM 722 C CA . ARG B 1 22 ? -0.396 -5.809 -11.672 1 96.12 22 ARG B CA 1
ATOM 723 C C . ARG B 1 22 ? 0.171 -5.859 -10.25 1 96.12 22 ARG B C 1
ATOM 725 O O . ARG B 1 22 ? -0.366 -6.559 -9.391 1 96.12 22 ARG B O 1
ATOM 732 N N . ILE B 1 23 ? 1.252 -5.047 -10.055 1 97.44 23 ILE B N 1
ATOM 733 C CA . ILE B 1 23 ? 1.899 -5.211 -8.758 1 97.44 23 ILE B CA 1
ATOM 734 C C . ILE B 1 23 ? 1.853 -3.891 -7.988 1 97.44 23 ILE B C 1
ATOM 736 O O . ILE B 1 23 ? 2.385 -3.791 -6.879 1 97.44 23 ILE B O 1
ATOM 740 N N . THR B 1 24 ? 1.3 -2.834 -8.633 1 97.75 24 THR B N 1
ATOM 741 C CA . THR B 1 24 ? 1.256 -1.523 -7.996 1 97.75 24 THR B CA 1
ATOM 742 C C . THR B 1 24 ? -0.16 -0.956 -8.023 1 97.75 24 THR B C 1
ATOM 744 O O . THR B 1 24 ? -0.855 -1.052 -9.039 1 97.75 24 THR B O 1
ATOM 747 N N . ARG B 1 25 ? -0.609 -0.396 -6.895 1 97.44 25 ARG B N 1
ATOM 748 C CA . ARG B 1 25 ? -1.913 0.243 -6.742 1 97.44 25 ARG B CA 1
ATOM 749 C C . ARG B 1 25 ? -1.789 1.576 -6.016 1 97.44 25 ARG B C 1
ATOM 751 O O . ARG B 1 25 ? -0.998 1.707 -5.078 1 97.44 25 ARG B O 1
ATOM 758 N N . GLU B 1 26 ? -2.562 2.52 -6.441 1 97.69 26 GLU B N 1
ATOM 759 C CA . GLU B 1 26 ? -2.562 3.803 -5.75 1 97.69 26 GLU B CA 1
ATOM 760 C C . GLU B 1 26 ? -3.816 3.969 -4.895 1 97.69 26 GLU B C 1
ATOM 762 O O . GLU B 1 26 ? -4.91 3.574 -5.305 1 97.69 26 GLU B O 1
ATOM 767 N N . LEU B 1 27 ? -3.65 4.551 -3.799 1 97.5 27 LEU B N 1
ATOM 768 C CA . LEU B 1 27 ? -4.711 4.816 -2.834 1 97.5 27 LEU B CA 1
ATOM 769 C C . LEU B 1 27 ? -4.855 6.312 -2.582 1 97.5 27 LEU B C 1
ATOM 771 O O . LEU B 1 27 ? -3.859 7.016 -2.398 1 97.5 27 LEU B O 1
ATOM 775 N N . TYR B 1 28 ? -6.07 6.789 -2.611 1 97.88 28 TYR B N 1
ATOM 776 C CA . TYR B 1 28 ? -6.383 8.148 -2.195 1 97.88 28 TYR B CA 1
ATOM 777 C C . TYR B 1 28 ? -7.043 8.164 -0.822 1 97.88 28 TYR B C 1
ATOM 779 O O . TYR B 1 28 ? -8.164 7.672 -0.661 1 97.88 28 TYR B O 1
ATOM 787 N N . CYS B 1 29 ? -6.336 8.82 0.094 1 98.44 29 CYS B N 1
ATOM 788 C CA . CYS B 1 29 ? -6.738 8.664 1.488 1 98.44 29 CYS B CA 1
ATOM 789 C C . CYS B 1 29 ? -7.086 10.016 2.105 1 98.44 29 CYS B C 1
ATOM 791 O O . CYS B 1 29 ? -6.496 11.031 1.751 1 98.44 29 CYS B O 1
ATOM 793 N N . GLN B 1 30 ? -8.016 9.867 3.057 1 98.75 30 GLN B N 1
ATOM 794 C CA . GLN B 1 30 ? -8.461 11.047 3.793 1 98.75 30 GLN B CA 1
ATOM 795 C C . GLN B 1 30 ? -8.477 10.781 5.297 1 98.75 30 GLN B C 1
ATOM 797 O O . GLN B 1 30 ? -9.117 9.844 5.762 1 98.75 30 GLN B O 1
ATOM 802 N N . CYS B 1 31 ? -7.742 11.648 5.965 1 98.69 31 C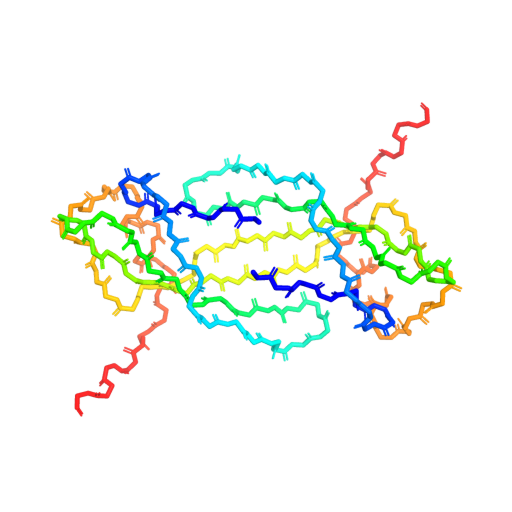YS B N 1
ATOM 803 C CA . CYS B 1 31 ? -7.73 11.578 7.422 1 98.69 31 CYS B CA 1
ATOM 804 C C . CYS B 1 31 ? -9.117 11.852 7.988 1 98.69 31 CYS B C 1
ATOM 806 O O . CYS B 1 31 ? -9.812 12.766 7.547 1 98.69 31 CYS B O 1
ATOM 808 N N . SER B 1 32 ? -9.5 11.125 9.062 1 98.69 32 SER B N 1
ATOM 809 C CA . SER B 1 32 ? -10.828 11.25 9.664 1 98.69 32 SER B CA 1
ATOM 810 C C . SER B 1 32 ? -10.836 12.32 10.758 1 98.69 32 SER B C 1
ATOM 812 O O . SER B 1 32 ? -11.906 12.719 11.234 1 98.69 32 SER B O 1
ATOM 814 N N . ASN B 1 33 ? -9.672 12.734 11.266 1 98.75 33 ASN B N 1
ATOM 815 C CA . ASN B 1 33 ? -9.562 13.797 12.25 1 98.75 33 ASN B CA 1
ATOM 816 C C . ASN B 1 33 ? -9.773 15.172 11.617 1 98.75 33 ASN B C 1
ATOM 818 O O . ASN B 1 33 ? -8.906 15.656 10.883 1 98.75 33 ASN B O 1
ATOM 822 N N . VAL B 1 34 ? -10.875 15.852 12.016 1 98.69 34 VAL B N 1
ATOM 823 C CA . VAL B 1 34 ? -11.281 17.094 11.359 1 98.69 34 VAL B CA 1
ATOM 824 C C . VAL B 1 34 ? -10.273 18.188 11.68 1 98.69 34 VAL B C 1
ATOM 826 O O . VAL B 1 34 ? -10.117 19.141 10.906 1 98.69 34 VAL B O 1
ATOM 829 N N . LEU B 1 35 ? -9.508 18.062 12.758 1 98.69 35 LEU B N 1
ATOM 830 C CA . LEU B 1 35 ? -8.516 19.062 13.133 1 98.69 35 LEU B CA 1
ATOM 831 C C . LEU B 1 35 ? -7.234 18.891 12.32 1 98.69 35 LEU B C 1
ATOM 833 O O . LEU B 1 35 ? -6.406 19.797 12.258 1 98.69 35 LEU B O 1
ATOM 837 N N . CYS B 1 36 ? -6.98 17.75 11.797 1 98.75 36 CYS B N 1
ATOM 838 C CA . CYS B 1 36 ? -5.844 17.438 10.938 1 98.75 36 CYS B CA 1
ATOM 839 C C . CYS B 1 36 ? -6.211 17.594 9.469 1 98.75 36 CYS B C 1
ATOM 841 O O . CYS B 1 36 ? -5.629 18.406 8.766 1 98.75 36 CYS B O 1
ATOM 843 N N . GLY B 1 37 ? -7.117 16.828 8.969 1 98.81 37 GLY B N 1
ATOM 844 C CA . GLY B 1 37 ? -7.695 16.969 7.641 1 98.81 37 GLY B CA 1
ATOM 845 C C . GLY B 1 37 ? -6.762 16.516 6.531 1 98.81 37 GLY B C 1
ATOM 846 O O . GLY B 1 37 ? -7.043 16.75 5.352 1 98.81 37 GLY B O 1
ATOM 847 N N . HIS B 1 38 ? -5.652 15.953 6.82 1 98.75 38 HIS B N 1
ATOM 848 C CA . HIS B 1 38 ? -4.668 15.547 5.824 1 98.75 38 HIS B CA 1
ATOM 849 C C . HIS B 1 38 ? -5.277 14.617 4.789 1 98.75 38 HIS B C 1
ATOM 851 O O . HIS B 1 38 ? -6.047 13.711 5.133 1 98.75 38 HIS B O 1
ATOM 857 N N . THR B 1 39 ? -5.059 14.836 3.475 1 98.75 39 THR B N 1
ATOM 858 C CA . THR B 1 39 ? -5.344 13.898 2.398 1 98.75 39 THR B CA 1
ATOM 859 C C . THR B 1 39 ? -4.07 13.555 1.629 1 98.75 39 THR B C 1
ATOM 861 O O . THR B 1 39 ? -3.193 14.406 1.46 1 98.75 39 THR B O 1
ATOM 864 N N . PHE B 1 40 ? -3.982 12.375 1.228 1 98.5 40 PHE B N 1
ATOM 865 C CA . PHE B 1 40 ? -2.697 11.961 0.678 1 98.5 40 PHE B CA 1
ATOM 866 C C . PHE B 1 40 ? -2.863 10.758 -0.244 1 98.5 40 PHE B C 1
ATOM 868 O O . PHE B 1 40 ? -3.926 10.133 -0.272 1 98.5 40 PHE B O 1
ATOM 875 N N . VAL B 1 41 ? -1.863 10.492 -1.007 1 98.25 41 VAL B N 1
ATOM 876 C CA . VAL B 1 41 ? -1.775 9.328 -1.883 1 98.25 41 VAL B CA 1
ATOM 877 C C . VAL B 1 41 ? -0.788 8.32 -1.304 1 98.25 41 VAL B C 1
ATOM 879 O O . VAL B 1 41 ? 0.315 8.68 -0.892 1 98.25 41 VAL B O 1
ATOM 882 N N . GLY B 1 42 ? -1.24 7.145 -1.162 1 97.81 42 GLY B N 1
ATOM 883 C CA . GLY B 1 42 ? -0.36 6.02 -0.878 1 97.81 42 GLY B CA 1
ATOM 884 C C . GLY B 1 42 ? -0.196 5.078 -2.057 1 97.81 42 GLY B C 1
ATOM 885 O O . GLY B 1 42 ? -1.062 5.012 -2.932 1 97.81 42 GLY B O 1
ATOM 886 N N . LEU B 1 43 ? 0.908 4.391 -2.131 1 97.56 43 LEU B N 1
ATOM 887 C CA . LEU B 1 43 ? 1.144 3.326 -3.1 1 97.56 43 LEU B CA 1
ATOM 888 C C . LEU B 1 43 ? 1.218 1.97 -2.406 1 97.56 43 LEU B C 1
ATOM 890 O O . LEU B 1 43 ? 1.841 1.842 -1.35 1 97.56 43 LEU B O 1
ATOM 894 N N . VAL B 1 44 ? 0.501 1.033 -2.986 1 97.94 44 VAL B N 1
ATOM 895 C CA . VAL B 1 44 ? 0.673 -0.366 -2.609 1 97.94 44 VAL B CA 1
ATOM 896 C C . VAL B 1 44 ? 1.544 -1.077 -3.643 1 97.94 44 VAL B C 1
ATOM 898 O O . VAL B 1 44 ? 1.28 -0.999 -4.844 1 97.94 44 VAL B O 1
ATOM 901 N N . GLU B 1 45 ? 2.543 -1.734 -3.223 1 97.69 45 GLU B N 1
ATOM 902 C CA . GLU B 1 45 ? 3.414 -2.504 -4.105 1 97.69 45 GLU B CA 1
ATOM 903 C C . GLU B 1 45 ? 3.625 -3.92 -3.574 1 97.69 45 GLU B C 1
ATOM 905 O O . GLU B 1 45 ? 3.988 -4.102 -2.408 1 97.69 45 GLU B O 1
ATOM 910 N N . VAL B 1 46 ? 3.307 -4.848 -4.48 1 98 46 VAL B N 1
ATOM 911 C CA . VAL B 1 46 ? 3.688 -6.207 -4.113 1 98 46 VAL B CA 1
ATOM 912 C C . VAL B 1 46 ? 5.207 -6.328 -4.086 1 98 46 VAL B C 1
ATOM 914 O O . VAL B 1 46 ? 5.875 -6.098 -5.098 1 98 46 VAL B O 1
ATOM 917 N N . VAL B 1 47 ? 5.75 -6.77 -2.988 1 96.62 47 VAL B N 1
ATOM 918 C CA . VAL B 1 47 ? 7.203 -6.664 -2.891 1 96.62 47 VAL B CA 1
ATOM 919 C C . VAL B 1 47 ? 7.809 -8.062 -2.746 1 96.62 47 VAL B C 1
ATOM 921 O O . VAL B 1 47 ? 8.977 -8.273 -3.078 1 96.62 47 VAL B O 1
ATOM 924 N N . ARG B 1 48 ? 7.109 -9.016 -2.23 1 95.56 48 ARG B N 1
ATOM 925 C CA . ARG B 1 48 ? 7.691 -10.352 -2.143 1 95.56 48 ARG B CA 1
ATOM 926 C C . ARG B 1 48 ? 6.602 -11.422 -2.084 1 95.56 48 ARG B C 1
ATOM 928 O O . ARG B 1 48 ? 5.488 -11.156 -1.631 1 95.56 48 ARG B O 1
ATOM 935 N N . THR B 1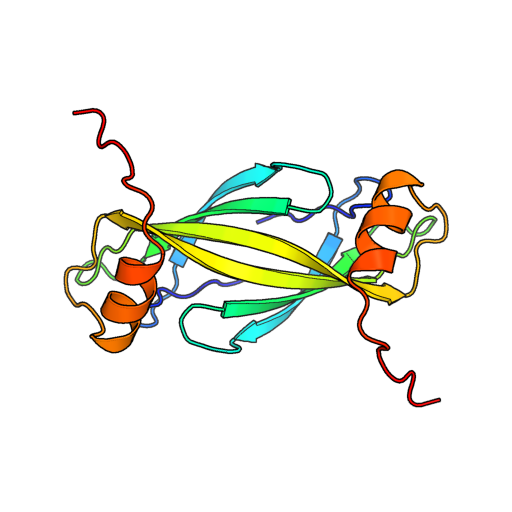 49 ? 7.02 -12.586 -2.469 1 97.56 49 THR B N 1
ATOM 936 C CA . THR B 1 49 ? 6.145 -13.758 -2.438 1 97.56 49 THR B CA 1
ATOM 937 C C . THR B 1 49 ? 6.402 -14.594 -1.188 1 97.56 49 THR B C 1
ATOM 939 O O . THR B 1 49 ? 7.555 -14.836 -0.824 1 97.56 49 THR B O 1
ATOM 942 N N . LEU B 1 50 ? 5.371 -14.867 -0.544 1 97.69 50 LEU B N 1
ATOM 943 C CA . LEU B 1 50 ? 5.496 -15.812 0.559 1 97.69 50 LEU B CA 1
ATOM 944 C C . LEU B 1 50 ? 5.32 -17.25 0.068 1 97.69 50 LEU B C 1
ATOM 946 O O . LEU B 1 50 ? 6.137 -18.109 0.378 1 97.69 50 LEU B O 1
ATOM 950 N N . SER B 1 51 ? 4.23 -17.547 -0.626 1 98.38 51 SER B N 1
ATOM 951 C CA . SER B 1 51 ? 3.957 -18.797 -1.321 1 98.38 51 SER B CA 1
ATOM 952 C C . SER B 1 51 ? 3.666 -18.562 -2.799 1 98.38 51 SER B C 1
ATOM 954 O O . SER B 1 51 ? 2.805 -17.75 -3.143 1 98.38 51 SER B O 1
ATOM 956 N N . PRO B 1 52 ? 4.367 -19.266 -3.654 1 98.12 52 PRO B N 1
ATOM 957 C CA . PRO B 1 52 ? 4.215 -18.984 -5.086 1 98.12 52 PRO B CA 1
ATOM 958 C C . PRO B 1 52 ? 2.844 -19.375 -5.621 1 98.12 52 PRO B C 1
ATOM 960 O O . PRO B 1 52 ? 2.211 -20.297 -5.09 1 98.12 52 PRO B O 1
ATOM 963 N N . SER B 1 53 ? 2.451 -18.609 -6.609 1 98.69 53 SER B N 1
ATOM 964 C CA . SER B 1 53 ? 1.226 -18.938 -7.328 1 98.69 53 SER B CA 1
ATOM 965 C C . SER B 1 53 ? 1.338 -20.297 -8.016 1 98.69 53 SER B C 1
ATOM 967 O O . SER B 1 53 ? 2.381 -20.625 -8.578 1 98.69 53 SER B O 1
ATOM 969 N N . SER B 1 54 ? 0.17 -21.016 -8.062 1 98.75 54 SER B N 1
ATOM 970 C CA . SER B 1 54 ? 0.103 -22.266 -8.82 1 98.75 54 SER B CA 1
ATOM 971 C C . SER B 1 54 ? -0.234 -22 -10.281 1 98.75 54 SER B C 1
ATOM 973 O O . SER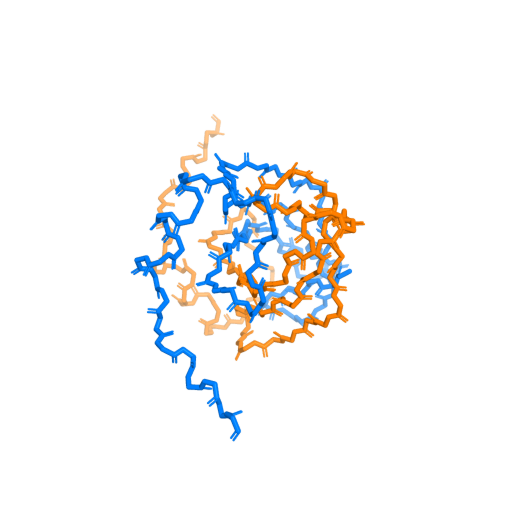 B 1 54 ? -0.196 -22.922 -11.102 1 98.75 54 SER B O 1
ATOM 975 N N . THR B 1 55 ? -0.567 -20.797 -10.672 1 98.06 55 THR B N 1
ATOM 976 C CA . THR B 1 55 ? -0.818 -20.359 -12.039 1 98.06 55 THR B CA 1
ATOM 977 C C . THR B 1 55 ? -0.105 -19.031 -12.312 1 98.06 55 THR B C 1
ATOM 979 O O . THR B 1 55 ? -0.749 -18.016 -12.602 1 98.06 55 THR B O 1
ATOM 982 N N . PRO B 1 56 ? 1.161 -19.062 -12.359 1 98.25 56 PRO B N 1
ATOM 983 C CA . PRO B 1 56 ? 1.924 -17.812 -12.398 1 98.25 56 PRO B CA 1
ATOM 984 C C . PRO B 1 56 ? 1.764 -17.062 -13.719 1 98.25 56 PRO B C 1
ATOM 986 O O . PRO B 1 56 ? 1.741 -17.688 -14.789 1 98.25 56 PRO B O 1
ATOM 989 N N . ASP B 1 57 ? 1.533 -15.734 -13.57 1 98.38 57 ASP B N 1
ATOM 990 C CA . ASP B 1 57 ? 1.73 -14.828 -14.695 1 98.38 57 ASP B CA 1
ATOM 991 C C . ASP B 1 57 ? 3.217 -14.586 -14.961 1 98.38 57 ASP B C 1
ATOM 993 O O . ASP B 1 57 ? 3.945 -14.148 -14.07 1 98.38 57 ASP B O 1
ATOM 997 N N . PRO B 1 58 ? 3.664 -14.898 -16.172 1 97.25 58 PRO B N 1
ATOM 998 C CA . PRO B 1 58 ? 5.105 -14.844 -16.422 1 97.25 58 PRO B CA 1
ATOM 999 C C . PRO B 1 58 ? 5.695 -13.461 -16.172 1 97.25 58 PRO B C 1
ATOM 1001 O O . PRO B 1 58 ? 6.82 -13.352 -15.672 1 97.25 58 PRO B O 1
ATOM 1004 N N . GLU B 1 59 ? 5 -12.469 -16.516 1 96.69 59 GLU B N 1
ATOM 1005 C CA . GLU B 1 59 ? 5.508 -11.109 -16.297 1 96.69 59 GLU B CA 1
ATOM 1006 C C . GLU B 1 59 ? 5.621 -10.789 -14.812 1 96.69 59 GLU B C 1
ATOM 1008 O O . GLU B 1 59 ? 6.633 -10.242 -14.367 1 96.69 59 GLU B O 1
ATOM 1013 N N . VAL B 1 60 ? 4.578 -11.133 -14.078 1 97.62 60 VAL B N 1
ATOM 1014 C CA . VAL B 1 60 ? 4.566 -10.898 -12.641 1 97.62 60 VAL B CA 1
ATOM 1015 C C . VAL B 1 60 ? 5.691 -11.695 -11.977 1 97.62 60 VAL B C 1
ATOM 1017 O O . VAL B 1 60 ? 6.414 -11.164 -11.133 1 97.62 60 VAL B O 1
ATOM 1020 N N . ALA B 1 61 ? 5.809 -12.898 -12.398 1 96.31 61 ALA B N 1
ATOM 1021 C CA . ALA B 1 61 ? 6.863 -13.75 -11.852 1 96.31 61 ALA B CA 1
ATOM 1022 C C . ALA B 1 61 ? 8.242 -13.148 -12.094 1 96.31 61 ALA B C 1
ATOM 1024 O O . ALA B 1 61 ? 9.086 -13.133 -11.203 1 96.31 61 ALA B O 1
ATOM 1025 N N . ARG B 1 62 ? 8.469 -12.695 -13.305 1 94.94 62 ARG B N 1
ATOM 1026 C CA . ARG B 1 62 ? 9.742 -12.062 -13.641 1 94.94 62 ARG B CA 1
ATOM 1027 C C . ARG B 1 62 ? 9.992 -10.828 -12.781 1 94.94 62 ARG B C 1
ATOM 1029 O O . ARG B 1 62 ? 11.094 -10.633 -12.273 1 94.94 62 ARG B O 1
ATOM 1036 N N . GLN B 1 63 ? 9 -9.984 -12.602 1 95.31 63 GLN B N 1
ATOM 1037 C CA . GLN B 1 63 ? 9.125 -8.75 -11.828 1 95.31 63 GLN B CA 1
ATOM 1038 C C . GLN B 1 63 ? 9.438 -9.039 -10.367 1 95.31 63 GLN B C 1
ATOM 1040 O O . GLN B 1 63 ? 10.281 -8.375 -9.758 1 95.31 63 GLN B O 1
ATOM 1045 N N . LEU B 1 64 ? 8.766 -10.047 -9.805 1 95.06 64 LEU B N 1
ATOM 1046 C CA . LEU B 1 64 ? 8.93 -10.344 -8.383 1 95.06 64 LEU B CA 1
ATOM 1047 C C . LEU B 1 64 ? 10.227 -11.117 -8.141 1 95.06 64 LEU B C 1
ATOM 1049 O O . LEU B 1 64 ? 10.805 -11.023 -7.059 1 95.06 64 LEU B O 1
ATOM 1053 N N . ALA B 1 65 ? 10.688 -11.914 -9.055 1 90.62 65 ALA B N 1
ATOM 1054 C CA . ALA B 1 65 ? 11.969 -12.602 -8.938 1 90.62 65 ALA B CA 1
ATOM 1055 C C . ALA B 1 65 ? 13.117 -11.609 -8.844 1 90.62 65 ALA B C 1
ATOM 1057 O O . ALA B 1 65 ? 14.117 -11.867 -8.164 1 90.62 65 ALA B O 1
ATOM 1058 N N . GLY B 1 66 ? 13 -10.531 -9.477 1 82.75 66 GLY B N 1
ATOM 1059 C CA . GLY B 1 66 ? 14.039 -9.516 -9.438 1 82.75 66 GLY B CA 1
ATOM 1060 C C . GLY B 1 66 ? 14.078 -8.734 -8.133 1 82.75 66 GLY B C 1
ATOM 1061 O O . GLY B 1 66 ? 15.062 -8.07 -7.828 1 82.75 66 GLY B O 1
ATOM 1062 N N . ARG B 1 67 ? 13.031 -8.711 -7.441 1 76.75 67 ARG B N 1
ATOM 1063 C CA . ARG B 1 67 ? 12.93 -7.945 -6.199 1 76.75 67 ARG B CA 1
ATOM 1064 C C . ARG B 1 67 ? 13.32 -8.797 -5 1 76.75 67 ARG B C 1
ATOM 1066 O O . ARG B 1 67 ? 13.602 -8.273 -3.92 1 76.75 67 ARG B O 1
ATOM 1073 N N . SER B 1 68 ? 13.023 -10.094 -5.043 1 60.28 68 SER B N 1
ATOM 1074 C CA . SER B 1 68 ? 13.062 -11.031 -3.922 1 60.28 68 SER B CA 1
ATOM 1075 C C . SER B 1 68 ? 14.43 -11.039 -3.256 1 60.28 68 SER B C 1
ATOM 1077 O O . SER B 1 68 ? 15.453 -11.234 -3.924 1 60.28 68 SER B O 1
ATOM 1079 N N . GLU B 1 69 ? 14.477 -10.156 -2.17 1 56.5 69 GLU B N 1
ATOM 1080 C CA . GLU B 1 69 ? 15.508 -10.594 -1.233 1 56.5 69 GLU B CA 1
ATOM 1081 C C . GLU B 1 69 ? 15.219 -12 -0.717 1 56.5 69 GLU B C 1
ATOM 1083 O O . GLU B 1 69 ? 14.055 -12.414 -0.637 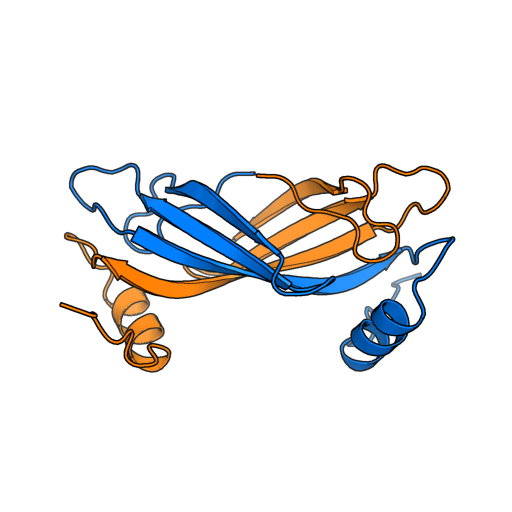1 56.5 69 GLU B O 1
ATOM 1088 N N . PRO B 1 70 ? 16.156 -12.906 -0.473 1 46.47 70 PRO B N 1
ATOM 1089 C CA . PRO B 1 70 ? 15.945 -14.273 0.002 1 46.47 70 PRO B CA 1
ATOM 1090 C C . PRO B 1 70 ? 15.039 -14.344 1.229 1 46.47 70 PRO B C 1
ATOM 1092 O O . PRO B 1 70 ? 15.305 -13.688 2.236 1 46.47 70 PRO B O 1
ATOM 1095 N N . VAL B 1 71 ? 13.852 -14.297 1.125 1 45.47 71 VAL B N 1
ATOM 1096 C CA . VAL B 1 71 ? 13.141 -14.711 2.334 1 45.47 71 VAL B CA 1
ATOM 1097 C C . VAL B 1 71 ? 13.766 -15.984 2.891 1 45.47 71 VAL B C 1
ATOM 1099 O O . VAL B 1 71 ? 13.891 -16.984 2.18 1 45.47 71 VAL B O 1
ATOM 1102 N N . ALA B 1 72 ? 14.719 -15.766 3.855 1 41 72 ALA B N 1
ATOM 1103 C CA . ALA B 1 72 ? 15.188 -16.969 4.547 1 41 72 ALA B CA 1
ATOM 1104 C C . ALA B 1 72 ? 14.016 -17.859 4.941 1 41 72 ALA B C 1
ATOM 1106 O O . ALA B 1 72 ? 13.102 -17.422 5.641 1 41 72 ALA B O 1
ATOM 1107 N N . HIS B 1 73 ? 13.484 -18.734 4.203 1 36.62 73 HIS B N 1
ATOM 1108 C CA . HIS B 1 73 ? 12.672 -19.875 4.605 1 36.62 73 HIS B CA 1
ATOM 1109 C C . HIS B 1 73 ? 13.125 -20.422 5.957 1 36.62 73 HIS B C 1
ATOM 1111 O O . HIS B 1 73 ? 14.234 -20.953 6.082 1 36.62 73 HIS B O 1
ATOM 1117 N N . ALA B 1 74 ? 13.062 -19.641 6.965 1 35.44 74 ALA B N 1
ATOM 1118 C CA . ALA B 1 74 ? 13.414 -20.531 8.07 1 35.44 74 ALA B CA 1
ATOM 1119 C C . ALA B 1 74 ? 12.578 -21.812 8.023 1 35.44 74 ALA B C 1
ATOM 1121 O O . ALA B 1 74 ? 11.359 -21.766 8.164 1 35.44 74 ALA B O 1
ATOM 1122 N N . VAL B 1 75 ? 13.008 -22.781 7.32 1 28.97 75 VAL B N 1
ATOM 1123 C CA . VAL B 1 75 ? 12.68 -24.188 7.555 1 28.97 75 VAL B CA 1
ATOM 1124 C C . VAL B 1 75 ? 12.859 -24.516 9.031 1 28.97 75 VAL B C 1
ATOM 1126 O O . VAL B 1 75 ? 13.789 -24.016 9.68 1 28.97 75 VAL B O 1
#

Secondary structure (DSSP, 8-state):
--EE-TTT--EEEEEEEEESSSSEEEEEEEES-TTT--EEEEEEEEEEEEE--SS--HHHHHHHHTT--------/--EE-TTT--EEEEEEEEESSSSEEEEEEEES-TTT--EEEEEEEEEEEEE--SS--HHHHHHHHTT--------

Sequence (150 aa):
MRINCPHCGSVASIRTSRPISRITRELYCQCSNVLCGHTFVGLVEVVRTLSPSSTPDPEVARQLAGRSEPVAHAVMRINCPHCGSVASIRTSRPISRITRELYCQCSNVLCGHTFVGLVEVVRTLSPSSTPDPEVARQLAGRSEPVAHAV

Nearest PDB structures (foldseek):
  2oc3-assembly1_A  TM=5.850E-01  e=1.056E+00  Homo sapiens
  2qep-assembly2_B  TM=6.200E-01  e=7.815E-01  Homo sapiens
  4nnd-assembly3_D  TM=5.446E-01  e=1.056E+00  Homo sapiens
  4gfu-assembly1_A  TM=5.032E-01  e=1.710E+00  Homo sapiens
  4nnd-assembly2_B  TM=5.584E-01  e=4.218E+00  Homo sapiens

InterPro domains:
  IPR007684 Zinc finger, Ogr/Delta-type [PF04606] (4-50)

Foldseek 3Di:
DWDADPPPGATWDFDDKDDPDPFKIKTWIFGPDPVVGDIDIDMGGDQEDPDDDPDDDPVVVVVNVVRDDPPPPPD/DWDADPPPGATWDFDDKDDPDPFKIKTWIFGPPPVVGDIDIDMGGDQEDPDDDPDDDPVVVVVNVVRDDPPPPPD

Radius of gyration: 16.47 Å; Cα contacts (8 Å, |Δi|>4): 337; chains: 2; bounding box: 28×50×30 Å

Solvent-accessible surface area (backbone atoms only — not comparable to full-atom values): 8288 Å² total; per-residue (Å²): 135,87,45,54,28,56,47,79,60,41,55,22,46,76,74,48,71,48,74,78,51,66,52,33,32,41,35,36,31,35,32,67,43,83,72,34,48,28,24,33,34,31,37,38,32,63,52,39,73,74,39,74,49,69,53,67,30,69,68,50,50,54,58,42,63,72,54,50,66,81,72,75,71,80,121,136,88,44,53,29,56,47,77,60,40,55,22,46,76,75,49,71,47,75,78,51,66,50,33,32,40,34,36,33,36,32,66,43,82,73,34,49,28,24,32,35,29,37,36,32,62,51,39,74,74,39,75,49,68,54,68,29,68,67,51,51,55,58,42,61,72,53,50,65,81,71,76,70,80,120

pLDDT: mean 90.8, std 17.08, range [28.97, 98.81]

Organism: Ralstonia solanacearum (NCBI:txid305)